Protein AF-A0A0A2MS26-F1 (afdb_monomer)

Radius of gyration: 11.59 Å; Cα contacts (8 Å, |Δi|>4): 29; chains: 1; bounding box: 26×24×33 Å

Solvent-accessible surface area (backbone atoms only — not comparable to full-atom values): 3767 Å² total; per-residue (Å²): 133,85,54,65,68,57,56,52,50,53,50,29,61,75,68,73,48,59,65,68,77,50,53,51,59,52,34,41,38,74,68,72,47,91,80,69,91,55,62,64,60,49,45,64,72,62,28,72,68,56,49,51,53,34,44,53,50,44,64,74,73,106

Mean predicted aligned error: 4.78 Å

Secondary structure (DSSP, 8-state):
---HHHHHHHHHHHTT--HHHHHHHHHHHHHS-S--S-HHHHHHHHHHHHHHHHHHHHHHT-

Structure (mmCIF, N/CA/C/O backbone):
data_AF-A0A0A2MS26-F1
#
_entry.id   AF-A0A0A2MS26-F1
#
loop_
_atom_site.group_PDB
_atom_site.id
_atom_site.type_symbol
_atom_site.label_atom_id
_atom_site.label_alt_id
_atom_site.label_comp_id
_atom_site.label_asym_id
_atom_site.label_entity_id
_atom_site.label_seq_id
_atom_site.pdbx_PDB_ins_code
_atom_site.Cartn_x
_atom_site.Cartn_y
_atom_site.Cartn_z
_atom_site.occupancy
_atom_site.B_iso_or_equiv
_atom_site.auth_seq_id
_atom_site.auth_comp_id
_atom_site.auth_asym_id
_atom_site.auth_atom_id
_atom_site.pdbx_PDB_model_num
ATOM 1 N N . MET A 1 1 ? -0.845 0.362 -21.167 1.00 53.38 1 MET A N 1
ATOM 2 C CA . MET A 1 1 ? -1.449 0.205 -19.827 1.00 53.38 1 MET A CA 1
ATOM 3 C C . MET A 1 1 ? -0.417 0.653 -18.817 1.00 53.38 1 MET A C 1
ATOM 5 O O . MET A 1 1 ? 0.726 0.231 -18.933 1.00 53.38 1 MET A O 1
ATOM 9 N N . VAL A 1 2 ? -0.767 1.567 -17.919 1.00 59.06 2 VAL A N 1
ATOM 10 C CA . VAL A 1 2 ? 0.168 2.024 -16.888 1.00 59.06 2 VAL A CA 1
ATOM 11 C C . VAL A 1 2 ? 0.021 1.085 -15.695 1.00 59.06 2 VAL A C 1
ATOM 13 O O . VAL A 1 2 ? -1.063 1.010 -15.127 1.00 59.06 2 VAL A O 1
ATOM 16 N N . ASN A 1 3 ? 1.077 0.344 -15.360 1.00 81.81 3 ASN A N 1
ATOM 17 C CA . ASN A 1 3 ? 1.072 -0.566 -14.218 1.00 81.81 3 ASN A CA 1
ATOM 18 C C . ASN A 1 3 ? 1.206 0.259 -12.926 1.00 81.81 3 ASN A C 1
ATOM 20 O O . ASN A 1 3 ? 2.126 1.072 -12.788 1.00 81.81 3 ASN A O 1
ATOM 24 N N . ILE A 1 4 ? 0.274 0.074 -11.990 1.00 83.25 4 ILE A N 1
ATOM 25 C CA . ILE A 1 4 ? 0.271 0.780 -10.706 1.00 83.25 4 ILE A CA 1
ATOM 26 C C . ILE A 1 4 ? 1.545 0.514 -9.894 1.00 83.25 4 ILE A C 1
ATOM 28 O O . ILE A 1 4 ? 2.034 1.412 -9.210 1.00 83.25 4 ILE A O 1
ATOM 32 N N . GLU A 1 5 ? 2.142 -0.667 -10.040 1.00 86.12 5 GLU A N 1
ATOM 33 C CA . GLU A 1 5 ? 3.439 -0.995 -9.457 1.00 86.12 5 GLU A CA 1
ATOM 34 C C . GLU A 1 5 ? 4.524 -0.028 -9.930 1.00 86.12 5 GLU A C 1
ATOM 36 O O . GLU A 1 5 ? 5.282 0.495 -9.113 1.00 86.12 5 GLU A O 1
ATOM 41 N N . THR A 1 6 ? 4.577 0.249 -11.235 1.00 89.25 6 THR A N 1
ATOM 42 C CA . THR A 1 6 ? 5.547 1.180 -11.819 1.00 89.25 6 THR A CA 1
ATOM 43 C C . THR A 1 6 ? 5.310 2.599 -11.316 1.00 89.25 6 THR A C 1
ATOM 45 O O . THR A 1 6 ? 6.252 3.235 -10.858 1.00 89.25 6 THR A O 1
ATOM 48 N N . ILE A 1 7 ? 4.057 3.075 -11.304 1.00 89.94 7 ILE A N 1
ATOM 49 C CA . ILE A 1 7 ? 3.730 4.426 -10.808 1.00 89.94 7 ILE A CA 1
ATOM 50 C C . ILE A 1 7 ? 4.176 4.597 -9.353 1.00 89.94 7 ILE A C 1
ATOM 52 O O . ILE A 1 7 ? 4.798 5.602 -9.005 1.00 89.94 7 ILE A O 1
ATOM 56 N N . VAL A 1 8 ? 3.850 3.626 -8.497 1.00 87.69 8 VAL A N 1
ATOM 57 C CA . VAL A 1 8 ? 4.169 3.697 -7.067 1.00 87.69 8 VAL A CA 1
ATOM 58 C C . VAL A 1 8 ? 5.679 3.612 -6.854 1.00 87.69 8 VAL A C 1
ATOM 60 O O . VAL A 1 8 ? 6.216 4.386 -6.062 1.00 87.69 8 VAL A O 1
ATOM 63 N N . LYS A 1 9 ? 6.383 2.731 -7.576 1.00 88.25 9 LYS A N 1
ATOM 64 C CA . LYS A 1 9 ? 7.851 2.643 -7.519 1.00 88.25 9 LYS A CA 1
ATOM 65 C C . LYS A 1 9 ? 8.524 3.934 -7.969 1.00 88.25 9 LYS A C 1
ATOM 67 O O . LYS A 1 9 ? 9.363 4.444 -7.233 1.00 88.25 9 LYS A O 1
ATOM 72 N N . ASP A 1 10 ? 8.103 4.509 -9.090 1.00 92.06 10 ASP A N 1
ATOM 73 C CA . ASP A 1 10 ? 8.660 5.763 -9.599 1.00 92.06 10 ASP A CA 1
ATOM 74 C C . ASP A 1 10 ? 8.413 6.924 -8.633 1.00 92.06 10 ASP A C 1
ATOM 76 O O . ASP A 1 10 ? 9.301 7.747 -8.401 1.00 92.06 10 ASP A O 1
ATOM 80 N N . TRP A 1 11 ? 7.219 6.997 -8.039 1.00 92.94 11 TRP A N 1
ATOM 81 C CA . TRP A 1 11 ? 6.913 7.996 -7.018 1.00 92.94 11 TRP A CA 1
ATOM 82 C C . TRP A 1 11 ? 7.792 7.813 -5.775 1.00 92.94 11 TRP A C 1
ATOM 84 O O . TRP A 1 11 ? 8.352 8.794 -5.292 1.00 92.94 11 TRP A O 1
ATOM 94 N N . MET A 1 12 ? 7.987 6.583 -5.290 1.00 92.00 12 MET A N 1
ATOM 95 C CA . MET A 1 12 ? 8.885 6.316 -4.159 1.00 92.00 12 MET A CA 1
ATOM 96 C C . MET A 1 12 ? 10.322 6.740 -4.461 1.00 92.00 12 MET A C 1
ATOM 98 O O . MET A 1 12 ? 10.934 7.416 -3.638 1.00 92.00 12 MET A O 1
ATOM 102 N N . THR A 1 13 ? 10.839 6.398 -5.644 1.00 92.12 13 THR A N 1
ATOM 103 C CA . THR A 1 13 ? 12.187 6.786 -6.077 1.00 92.12 13 THR A CA 1
ATOM 104 C C . THR A 1 13 ? 12.335 8.303 -6.150 1.00 92.12 13 THR A C 1
ATOM 106 O O . THR A 1 13 ? 13.316 8.835 -5.641 1.00 92.12 13 THR A O 1
ATOM 109 N N . LYS A 1 14 ? 11.347 9.017 -6.706 1.00 95.06 14 LYS A N 1
ATOM 110 C CA . LYS A 1 14 ? 11.352 10.490 -6.783 1.00 95.06 14 LYS A CA 1
ATOM 111 C C . LYS A 1 14 ? 11.314 11.179 -5.419 1.00 95.06 14 LYS A C 1
ATOM 113 O O . LYS A 1 14 ? 11.803 12.294 -5.305 1.00 95.06 14 LYS A O 1
ATOM 118 N N . ASN A 1 15 ? 10.713 10.540 -4.417 1.00 93.69 15 ASN A N 1
ATOM 119 C CA . ASN A 1 15 ? 10.616 11.072 -3.057 1.00 93.69 15 ASN A CA 1
ATOM 120 C C . ASN A 1 15 ? 11.696 10.500 -2.121 1.00 93.69 15 ASN A C 1
ATOM 122 O O . ASN A 1 15 ? 11.633 10.735 -0.917 1.00 93.69 15 ASN A O 1
ATOM 126 N N . GLU A 1 16 ? 12.650 9.721 -2.647 1.00 93.88 16 GLU A N 1
ATOM 127 C CA . GLU A 1 16 ? 13.720 9.072 -1.875 1.00 93.88 16 GLU A CA 1
ATOM 128 C C . GLU A 1 16 ? 13.193 8.205 -0.711 1.00 93.88 16 GLU A C 1
ATOM 130 O O . GLU A 1 16 ? 13.823 8.046 0.338 1.00 93.88 16 GLU A O 1
ATOM 135 N N . ILE A 1 17 ? 12.011 7.606 -0.893 1.00 92.31 17 ILE A N 1
ATOM 136 C CA . ILE A 1 17 ? 11.363 6.770 0.118 1.00 92.31 17 ILE A CA 1
ATOM 137 C C . ILE A 1 17 ? 11.747 5.308 -0.108 1.00 92.31 17 ILE A C 1
ATOM 139 O O . ILE A 1 17 ? 11.479 4.718 -1.153 1.00 92.31 17 ILE A O 1
ATOM 143 N N . GLY A 1 18 ? 12.335 4.690 0.917 1.00 89.50 18 GLY A N 1
ATOM 144 C CA . GLY A 1 18 ? 12.655 3.265 0.898 1.00 89.50 18 GLY A CA 1
ATOM 145 C C . GLY A 1 18 ? 11.408 2.386 0.752 1.00 89.50 18 GLY A C 1
ATOM 146 O O . GLY A 1 18 ? 10.414 2.576 1.453 1.00 89.50 18 GLY A O 1
ATOM 147 N N . LEU A 1 19 ? 11.498 1.362 -0.101 1.00 83.88 19 LEU A N 1
ATOM 148 C CA . LEU A 1 19 ? 10.388 0.482 -0.491 1.00 83.88 19 LEU A CA 1
ATOM 149 C C . LEU A 1 19 ? 9.629 -0.116 0.709 1.00 83.88 19 LEU A C 1
ATOM 151 O O . LEU A 1 19 ? 8.403 -0.191 0.704 1.00 83.88 19 LEU A O 1
ATOM 155 N N . GLY A 1 20 ? 10.352 -0.492 1.770 1.00 82.81 20 GLY A N 1
ATOM 156 C CA . GLY A 1 20 ? 9.770 -1.055 2.993 1.00 82.81 20 GLY A CA 1
ATOM 157 C C . GLY A 1 20 ? 8.845 -0.09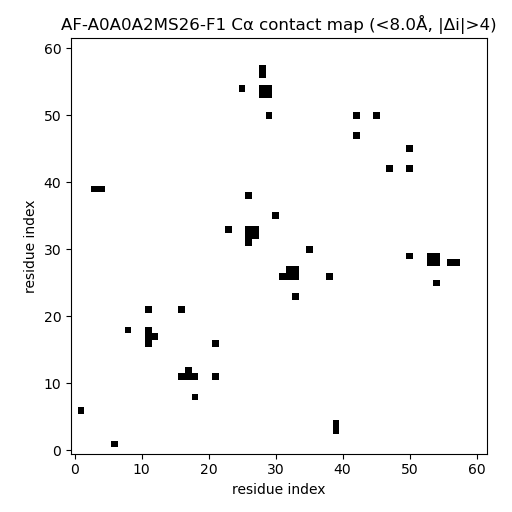5 3.748 1.00 82.81 20 GLY A C 1
ATOM 158 O O . GLY A 1 20 ? 7.870 -0.551 4.336 1.00 82.81 20 GLY A O 1
ATOM 159 N N . LYS A 1 21 ? 9.089 1.222 3.678 1.00 86.69 21 LYS A N 1
ATOM 160 C CA . LYS A 1 21 ? 8.271 2.237 4.364 1.00 86.69 21 LYS A CA 1
ATOM 161 C C . LYS A 1 21 ? 6.895 2.432 3.732 1.00 86.69 21 LYS A C 1
ATOM 163 O O . LYS A 1 21 ? 5.995 2.906 4.409 1.00 86.69 21 LYS A O 1
ATOM 168 N N . VAL A 1 22 ? 6.732 2.070 2.460 1.00 89.06 22 VAL A N 1
ATOM 169 C CA . VAL A 1 22 ? 5.454 2.186 1.740 1.00 89.06 22 VAL A CA 1
ATOM 170 C C . VAL A 1 22 ? 4.810 0.818 1.568 1.00 89.06 22 VAL A C 1
ATOM 172 O O . VAL A 1 22 ? 3.638 0.653 1.880 1.00 89.06 22 VAL A O 1
ATOM 175 N N . MET A 1 23 ? 5.565 -0.198 1.143 1.00 87.75 23 MET A N 1
ATOM 176 C CA . MET A 1 23 ? 4.999 -1.513 0.823 1.00 87.75 23 MET A CA 1
ATOM 177 C C . MET A 1 23 ? 4.451 -2.250 2.046 1.00 87.75 23 MET A C 1
ATOM 179 O O . MET A 1 23 ? 3.445 -2.943 1.925 1.00 87.75 23 MET A O 1
ATOM 183 N N . GLN A 1 24 ? 5.068 -2.108 3.223 1.00 86.81 24 GLN A N 1
ATOM 184 C CA . GLN A 1 24 ? 4.562 -2.746 4.445 1.00 86.81 24 GLN A CA 1
ATOM 185 C C . GLN A 1 24 ? 3.212 -2.169 4.903 1.00 86.81 24 GLN A C 1
ATOM 187 O O . GLN A 1 24 ? 2.262 -2.951 5.010 1.00 86.81 24 GLN A O 1
ATOM 192 N N . PRO A 1 25 ? 3.064 -0.845 5.129 1.00 88.12 25 PRO A N 1
ATOM 193 C CA . PRO A 1 25 ? 1.767 -0.282 5.496 1.00 88.12 25 PRO A CA 1
ATOM 194 C C . PRO A 1 25 ? 0.740 -0.430 4.372 1.00 88.12 25 PRO A C 1
ATOM 196 O O . PRO A 1 25 ? -0.428 -0.685 4.655 1.00 88.12 25 PRO A O 1
ATOM 199 N N . PHE A 1 26 ? 1.156 -0.365 3.102 1.00 88.81 26 PHE A N 1
ATOM 200 C CA . PHE A 1 26 ? 0.251 -0.583 1.974 1.00 88.81 26 PHE A CA 1
ATOM 201 C C . PHE A 1 26 ? -0.338 -2.003 1.972 1.00 88.81 26 PHE A C 1
ATOM 203 O O . PHE A 1 26 ? -1.552 -2.160 1.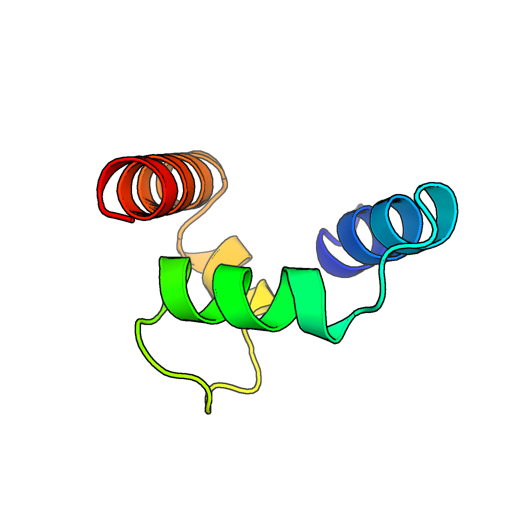855 1.00 88.81 26 PHE A O 1
ATOM 210 N N . ARG A 1 27 ? 0.484 -3.038 2.211 1.00 87.06 27 ARG A N 1
ATOM 211 C CA . ARG A 1 27 ? 0.005 -4.423 2.389 1.00 87.06 27 ARG A CA 1
ATOM 212 C C . ARG A 1 27 ? -0.940 -4.550 3.576 1.00 87.06 27 ARG A C 1
ATOM 214 O O . ARG A 1 27 ? -2.038 -5.076 3.424 1.00 87.06 27 ARG A O 1
ATOM 221 N N . LEU A 1 28 ? -0.545 -4.041 4.742 1.00 86.31 28 LEU A N 1
ATOM 222 C CA . LEU A 1 28 ? -1.375 -4.111 5.949 1.00 86.31 28 LEU A CA 1
ATOM 223 C C . LEU A 1 28 ? -2.745 -3.460 5.741 1.00 86.31 28 LEU A C 1
ATOM 225 O O . LEU A 1 28 ? -3.752 -4.029 6.153 1.00 86.31 28 LEU A O 1
ATOM 229 N N . SER A 1 29 ? -2.787 -2.328 5.039 1.00 88.88 29 SER A N 1
ATOM 230 C CA . SER A 1 29 ? -4.022 -1.583 4.769 1.00 88.88 29 SER A CA 1
ATOM 231 C C . SER A 1 29 ? -5.000 -2.344 3.869 1.00 88.88 29 SER A C 1
ATOM 233 O O . SER A 1 29 ? -6.205 -2.127 3.959 1.00 88.88 29 SER A O 1
ATOM 235 N N . LEU A 1 30 ? -4.504 -3.228 2.997 1.00 85.44 30 LEU A N 1
ATOM 236 C CA . LEU A 1 30 ? -5.321 -3.905 1.987 1.00 85.44 30 LEU A CA 1
ATOM 237 C C . LEU A 1 30 ? -5.706 -5.337 2.356 1.00 85.44 30 LEU A C 1
ATOM 239 O O . LEU A 1 30 ? -6.860 -5.721 2.148 1.00 85.44 30 LEU A O 1
ATOM 243 N N . VAL A 1 31 ? -4.762 -6.108 2.897 1.00 81.38 31 VAL A N 1
ATOM 244 C CA . VAL A 1 31 ? -4.923 -7.546 3.181 1.00 81.38 31 VAL A CA 1
ATOM 245 C C . VAL A 1 31 ? -4.827 -7.897 4.663 1.00 81.38 31 VAL A C 1
ATOM 247 O O . VAL A 1 31 ? -5.119 -9.030 5.030 1.00 81.38 31 VAL A O 1
ATOM 250 N N . GLY A 1 32 ? -4.404 -6.971 5.530 1.00 72.88 32 GLY A N 1
ATOM 251 C CA . GLY A 1 32 ? -4.231 -7.245 6.964 1.00 72.88 32 GLY A CA 1
ATOM 252 C C . GLY A 1 32 ? -3.132 -8.268 7.294 1.00 72.88 32 GLY A C 1
ATOM 253 O O . GLY A 1 32 ? -2.934 -8.599 8.459 1.00 72.88 32 GLY A O 1
ATOM 254 N N . ALA A 1 33 ? -2.394 -8.760 6.291 1.00 72.56 33 ALA A N 1
ATOM 255 C CA . ALA A 1 33 ? -1.329 -9.748 6.426 1.00 72.56 33 ALA A CA 1
ATOM 256 C C . ALA A 1 33 ? -0.129 -9.399 5.530 1.00 72.56 33 ALA A C 1
ATOM 258 O O . ALA A 1 33 ? -0.274 -8.864 4.435 1.00 72.56 33 ALA A O 1
ATOM 259 N N . LEU A 1 34 ? 1.086 -9.726 5.980 1.00 64.50 34 LEU A N 1
ATOM 260 C CA . LEU A 1 34 ? 2.333 -9.339 5.298 1.00 64.50 34 LEU A CA 1
ATOM 261 C C . LEU A 1 34 ? 2.814 -10.325 4.213 1.00 64.50 34 LEU A C 1
ATOM 263 O O . LEU A 1 34 ? 3.813 -10.044 3.549 1.00 64.50 34 LEU A O 1
ATOM 267 N N . LYS A 1 35 ? 2.152 -11.479 4.053 1.00 62.16 35 LYS A N 1
ATOM 268 C CA . LYS A 1 35 ? 2.687 -12.639 3.312 1.00 62.16 35 LYS A CA 1
ATOM 269 C C . LYS A 1 35 ? 2.218 -12.793 1.863 1.00 62.16 35 LYS A C 1
ATOM 271 O O . LYS A 1 35 ? 2.754 -13.653 1.177 1.00 62.16 35 LYS A O 1
ATOM 276 N N . GLU A 1 36 ? 1.274 -11.989 1.387 1.00 64.38 36 GLU A N 1
ATOM 277 C CA . GLU A 1 36 ? 0.729 -12.165 0.035 1.00 64.38 36 GLU A CA 1
ATOM 278 C C . GLU A 1 36 ? 1.677 -11.588 -1.041 1.00 64.38 36 GLU A C 1
ATOM 280 O O . GLU A 1 36 ? 1.998 -10.391 -0.997 1.00 64.38 36 GLU A O 1
ATOM 285 N N . PRO A 1 37 ? 2.153 -12.409 -2.002 1.00 66.44 37 PRO A N 1
ATOM 286 C CA . PRO A 1 37 ? 3.107 -11.977 -3.024 1.00 66.44 37 PRO A CA 1
ATOM 287 C C . PRO A 1 37 ? 2.478 -11.085 -4.109 1.00 66.44 37 PRO A C 1
ATOM 289 O O . PRO A 1 37 ? 3.206 -10.394 -4.818 1.00 66.44 37 PRO A O 1
ATOM 292 N N . HIS A 1 38 ? 1.146 -11.024 -4.178 1.00 77.56 38 HIS A N 1
ATOM 293 C CA . HIS A 1 38 ? 0.372 -10.450 -5.283 1.00 77.56 38 HIS A CA 1
ATOM 294 C C . HIS A 1 38 ? -0.396 -9.170 -4.903 1.00 77.56 38 HIS A C 1
ATOM 296 O O . HIS A 1 38 ? -1.566 -8.999 -5.228 1.00 77.56 38 HIS A O 1
ATOM 302 N N . LEU A 1 39 ? 0.250 -8.239 -4.187 1.00 83.69 39 LEU A N 1
ATOM 303 C CA . LEU A 1 39 ? -0.397 -7.000 -3.717 1.00 83.69 39 LEU A CA 1
ATOM 304 C C . LEU A 1 39 ? -1.072 -6.205 -4.845 1.00 83.69 39 LEU A C 1
ATOM 306 O O . LEU A 1 39 ? -2.184 -5.717 -4.671 1.00 83.69 39 LEU A O 1
ATOM 310 N N . PHE A 1 40 ? -0.393 -6.057 -5.982 1.00 84.56 40 PHE A N 1
ATOM 311 C CA . PHE A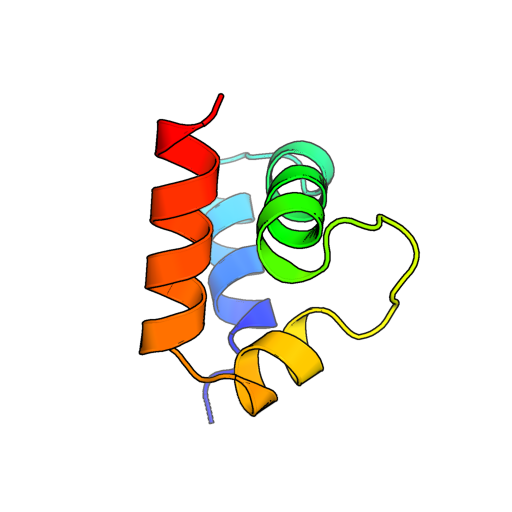 1 40 ? -0.906 -5.269 -7.101 1.00 84.56 40 PHE A CA 1
A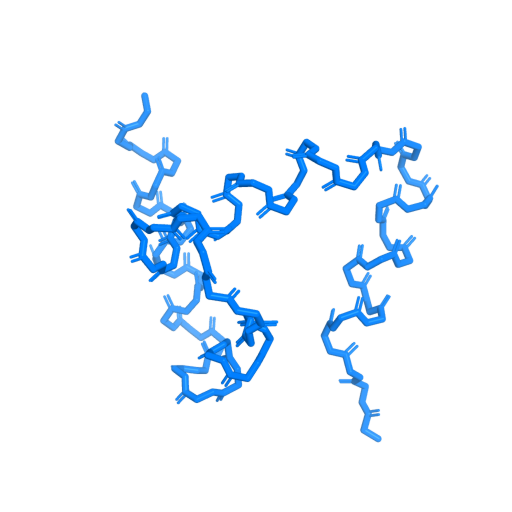TOM 312 C C . PHE A 1 40 ? -2.048 -5.973 -7.836 1.00 84.56 40 PHE A C 1
ATOM 314 O O . PHE A 1 40 ? -2.988 -5.293 -8.234 1.00 84.56 40 PHE A O 1
ATOM 321 N N . ASP A 1 41 ? -2.047 -7.307 -7.890 1.00 85.62 41 ASP A N 1
ATOM 322 C CA . ASP A 1 41 ? -3.170 -8.078 -8.438 1.00 85.62 41 ASP A CA 1
ATOM 323 C C . ASP A 1 41 ? -4.428 -7.897 -7.574 1.00 85.62 41 ASP A C 1
ATOM 325 O O . ASP A 1 41 ? -5.535 -7.761 -8.087 1.00 85.62 41 ASP A O 1
ATOM 329 N N . ILE A 1 42 ? -4.268 -7.804 -6.248 1.00 86.12 42 ILE A N 1
ATOM 330 C CA . ILE A 1 42 ? -5.378 -7.500 -5.333 1.00 86.12 42 ILE A CA 1
ATOM 331 C C . ILE A 1 42 ? -5.899 -6.083 -5.566 1.00 86.12 42 ILE A C 1
ATOM 333 O O . ILE A 1 42 ? -7.110 -5.884 -5.587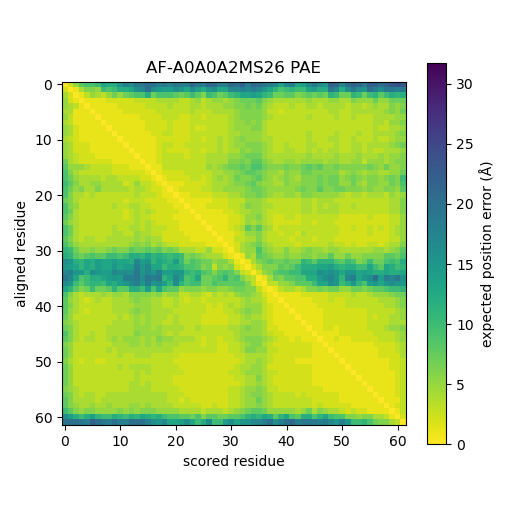 1.00 86.12 42 ILE A O 1
ATOM 337 N N . VAL A 1 43 ? -5.008 -5.107 -5.752 1.00 88.44 43 VAL A N 1
ATOM 338 C CA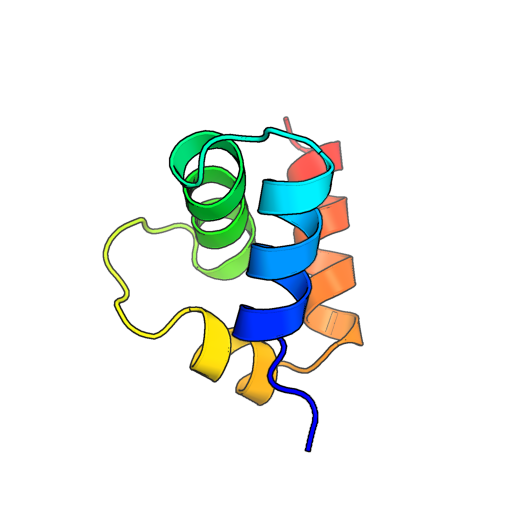 . VAL A 1 43 ? -5.388 -3.717 -6.052 1.00 88.44 43 VAL A CA 1
ATOM 339 C C . VAL A 1 43 ? -6.148 -3.622 -7.375 1.00 88.44 43 VAL A C 1
ATOM 341 O O . VAL A 1 43 ? -7.145 -2.904 -7.454 1.00 88.44 43 VAL A O 1
ATOM 344 N N . GLU A 1 44 ? -5.723 -4.365 -8.396 1.00 87.38 44 GLU A N 1
ATOM 345 C CA . GLU A 1 44 ? -6.454 -4.461 -9.662 1.00 87.38 44 GLU A CA 1
ATOM 346 C C . GLU A 1 44 ? -7.810 -5.155 -9.490 1.00 87.38 44 GLU A C 1
ATOM 348 O O . GLU A 1 44 ? -8.807 -4.676 -10.029 1.00 87.38 44 GLU A O 1
ATOM 353 N N . MET A 1 45 ? -7.878 -6.221 -8.688 1.00 87.94 45 MET A N 1
ATOM 354 C CA . MET A 1 45 ? -9.111 -6.969 -8.426 1.00 87.94 45 MET A CA 1
ATOM 355 C C . MET A 1 45 ? -10.159 -6.148 -7.659 1.00 87.94 45 MET A C 1
ATOM 357 O O . MET A 1 45 ? -11.336 -6.182 -8.013 1.00 87.94 45 MET A O 1
ATOM 361 N N . ILE A 1 46 ? -9.762 -5.429 -6.602 1.00 89.31 46 ILE A N 1
ATOM 362 C CA . ILE A 1 46 ? -10.689 -4.616 -5.787 1.00 89.31 46 ILE A CA 1
ATOM 363 C C . ILE A 1 46 ? -10.974 -3.245 -6.415 1.00 89.31 46 ILE A C 1
ATOM 365 O O . ILE A 1 46 ? -11.968 -2.602 -6.085 1.00 89.31 46 ILE A O 1
ATOM 369 N N . GLY A 1 47 ? -10.106 -2.787 -7.317 1.00 90.12 47 GLY A N 1
ATOM 370 C CA . GLY A 1 47 ? -10.235 -1.514 -8.006 1.00 90.12 47 GLY A CA 1
ATOM 371 C C . GLY A 1 47 ? -9.776 -0.300 -7.191 1.00 90.12 47 GLY A C 1
ATOM 372 O O . GLY A 1 47 ? -9.484 -0.346 -5.992 1.00 90.12 47 GLY A O 1
ATOM 373 N N . LYS A 1 48 ? -9.703 0.841 -7.885 1.00 89.88 48 LYS A N 1
ATOM 374 C CA . LYS A 1 48 ? -9.140 2.096 -7.362 1.00 89.88 48 LYS A CA 1
ATOM 375 C C . LYS A 1 48 ? -9.912 2.654 -6.163 1.00 89.88 48 LYS A C 1
ATOM 377 O O . LYS A 1 48 ? -9.287 3.092 -5.202 1.00 89.88 48 LYS A O 1
ATOM 382 N N . GLU A 1 49 ? -11.240 2.686 -6.229 1.00 94.44 49 GLU A N 1
ATOM 383 C 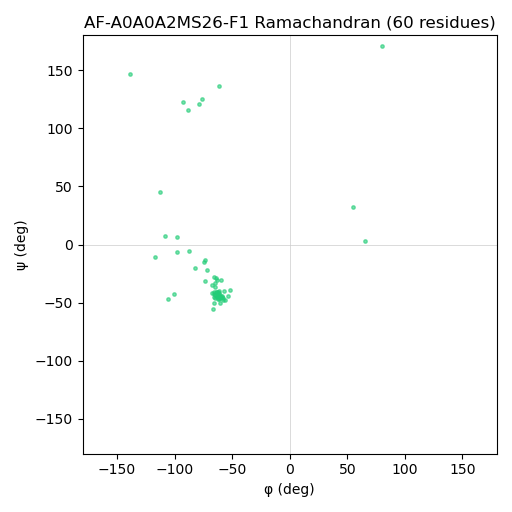CA . GLU A 1 49 ? -12.070 3.316 -5.191 1.00 94.44 49 GLU A CA 1
ATOM 384 C C . GLU A 1 49 ? -11.962 2.572 -3.859 1.00 94.44 49 GLU A C 1
ATOM 386 O O . GLU A 1 49 ? -11.615 3.179 -2.847 1.00 94.44 49 GLU A O 1
ATOM 391 N N . GLU A 1 50 ? -12.142 1.251 -3.876 1.00 93.06 50 GLU A N 1
ATOM 392 C CA . GLU A 1 50 ? -12.010 0.399 -2.690 1.00 93.06 50 GLU A CA 1
ATOM 393 C C . GLU A 1 50 ? -10.590 0.461 -2.107 1.00 93.06 50 GLU A C 1
ATOM 395 O O . GLU A 1 50 ? -10.414 0.563 -0.891 1.00 93.06 50 GLU A O 1
ATOM 400 N N . THR A 1 51 ? -9.567 0.486 -2.969 1.00 92.56 51 THR A N 1
ATOM 401 C CA . THR A 1 51 ? -8.172 0.685 -2.547 1.00 92.56 51 THR A CA 1
ATOM 402 C C . THR A 1 51 ? -8.013 1.984 -1.755 1.00 92.56 51 THR A C 1
ATOM 404 O O . THR A 1 51 ? -7.430 1.980 -0.671 1.00 92.56 51 THR A O 1
ATOM 407 N N . ILE A 1 52 ? -8.560 3.098 -2.253 1.00 93.31 52 ILE A N 1
ATOM 408 C CA . ILE A 1 52 ? -8.488 4.402 -1.576 1.00 93.31 52 ILE A CA 1
ATOM 409 C C . ILE A 1 52 ? -9.259 4.379 -0.250 1.00 93.31 52 ILE A C 1
ATOM 411 O O . ILE A 1 52 ? -8.737 4.863 0.755 1.00 93.31 52 ILE A O 1
ATOM 415 N N . VAL A 1 53 ? -10.462 3.795 -0.220 1.00 94.94 53 VAL A N 1
ATOM 416 C CA . VAL A 1 53 ? -11.281 3.683 1.001 1.00 94.94 53 VAL A CA 1
ATOM 417 C C . VAL A 1 53 ? -10.538 2.912 2.092 1.00 94.94 53 VAL A C 1
ATOM 419 O O . VAL A 1 53 ? -10.480 3.364 3.238 1.00 94.94 53 VAL A O 1
ATOM 422 N N . ARG A 1 54 ? -9.912 1.781 1.751 1.00 93.06 54 ARG A N 1
ATOM 423 C CA . ARG A 1 54 ? -9.124 0.984 2.704 1.00 93.06 54 ARG A CA 1
ATOM 424 C C . ARG A 1 54 ? -7.904 1.730 3.223 1.00 93.06 54 ARG A C 1
ATOM 426 O O . ARG A 1 54 ? -7.640 1.682 4.422 1.00 93.06 54 ARG A O 1
ATOM 433 N N . LEU A 1 55 ? -7.198 2.456 2.355 1.00 92.44 55 LEU A N 1
ATOM 434 C CA . LEU A 1 55 ? -6.066 3.291 2.765 1.00 92.44 55 LEU A CA 1
ATOM 435 C C . LEU A 1 55 ? -6.498 4.399 3.730 1.00 92.44 55 LEU A C 1
ATOM 437 O O . LEU A 1 55 ? -5.877 4.575 4.774 1.00 92.44 55 LEU A O 1
ATOM 441 N N . GLN A 1 56 ? -7.581 5.110 3.414 1.00 93.56 56 GLN A N 1
ATOM 442 C CA . GLN A 1 56 ? -8.150 6.144 4.285 1.00 93.56 56 GLN A CA 1
ATOM 443 C C . GLN A 1 56 ? -8.549 5.567 5.645 1.00 93.56 56 GLN A C 1
ATOM 445 O O . GLN A 1 56 ? -8.217 6.135 6.683 1.00 93.56 56 GLN A O 1
ATOM 450 N N . LYS A 1 57 ? -9.198 4.396 5.651 1.00 91.94 57 LYS A N 1
ATOM 451 C CA . LYS A 1 57 ? -9.548 3.692 6.886 1.00 91.94 57 LYS A CA 1
ATOM 452 C C . LYS A 1 57 ? -8.307 3.323 7.699 1.00 91.94 57 LYS A C 1
ATOM 454 O O . LYS A 1 57 ? -8.299 3.550 8.904 1.00 91.94 57 LYS A O 1
ATOM 459 N N . ALA A 1 58 ? -7.262 2.793 7.064 1.00 90.56 58 ALA A N 1
ATOM 460 C CA . ALA A 1 58 ? -6.015 2.464 7.747 1.00 90.56 58 ALA A CA 1
ATOM 461 C C . ALA A 1 58 ? -5.366 3.706 8.375 1.00 90.56 58 ALA A C 1
ATOM 463 O O . ALA A 1 58 ? -4.984 3.650 9.535 1.00 90.56 58 ALA A O 1
ATOM 464 N N . ILE A 1 59 ? -5.327 4.837 7.662 1.00 90.69 59 ILE A N 1
ATOM 465 C CA . ILE A 1 59 ? -4.814 6.116 8.185 1.00 90.69 59 ILE A CA 1
ATOM 466 C C . ILE A 1 59 ? -5.639 6.602 9.387 1.00 90.69 59 ILE A C 1
ATOM 468 O O . ILE A 1 59 ? -5.068 7.063 10.367 1.00 90.69 59 ILE A O 1
ATOM 472 N N . ALA A 1 60 ? -6.968 6.482 9.333 1.00 91.81 60 ALA A N 1
ATOM 473 C CA . ALA A 1 60 ? -7.862 6.931 10.404 1.00 91.81 60 ALA A CA 1
ATOM 474 C C . ALA A 1 60 ? -7.863 6.026 11.653 1.00 91.81 60 ALA A C 1
ATOM 476 O O . ALA A 1 60 ? -8.385 6.432 12.687 1.00 91.81 60 ALA A O 1
ATOM 477 N N . THR A 1 61 ? -7.334 4.801 11.552 1.00 80.25 61 THR A N 1
ATOM 478 C CA . THR A 1 61 ? -7.339 3.799 12.639 1.00 80.25 61 THR A CA 1
ATOM 479 C C . THR A 1 61 ? -5.939 3.584 13.247 1.00 80.25 61 THR A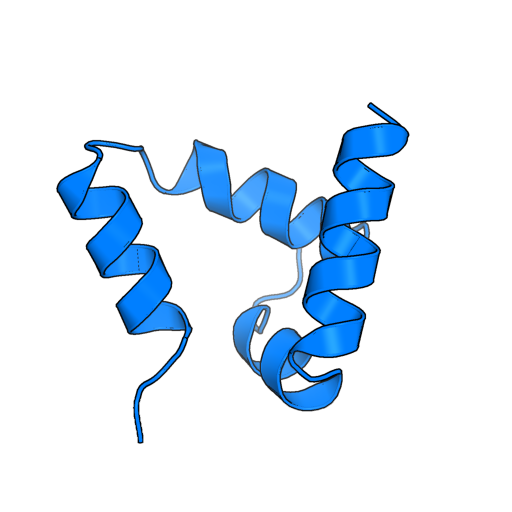 C 1
ATOM 481 O O . THR A 1 61 ? -5.756 2.654 14.031 1.00 80.25 61 THR A O 1
ATOM 484 N N . GLN A 1 62 ? -4.948 4.396 12.856 1.00 56.47 62 GLN A N 1
ATOM 485 C CA . GLN A 1 62 ? -3.580 4.401 13.402 1.00 56.47 62 GLN A CA 1
ATOM 486 C C . GLN A 1 62 ? -3.458 5.336 14.605 1.00 56.47 62 GLN A C 1
ATOM 488 O O . GLN A 1 62 ? -4.082 6.420 14.578 1.00 56.47 62 GLN A O 1
#

Sequence (62 aa):
MVNIETIVKDWMTKNEIGLGKVMQPFRLSLVGALKEPHLFDIVEMIGKEETIVRLQKAIATQ

InterPro domains:
  IPR008925 Aminoacyl-tRNA synthetase, class I, anticodon-binding superfamily [SSF48163] (3-59)
  IPR020751 Aminoacyl-tRNA synthetase, class I, anticodon-binding domain, subdomain 2 [G3DSA:1.10.10.350] (2-62)
  IPR045462 Aminoacyl-tRNA synthetase, class I, anticodon-binding [PF19269] (3-59)

Foldseek 3Di:
DDQPVVVVVVVCVVVVHDPCVCLQLLCCLQPVDDPDPPSSVSCVVCDDVVSVVSSVVSV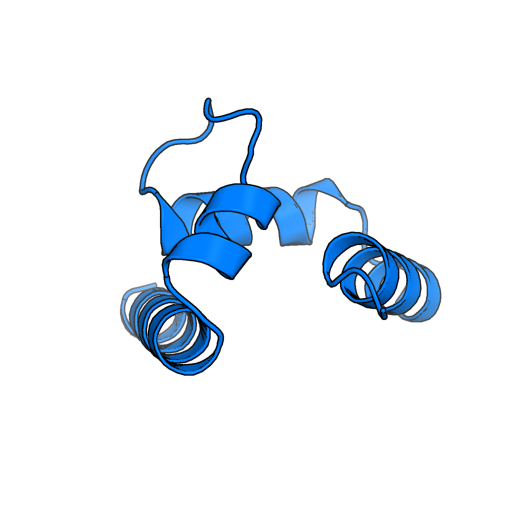VVD

Organism: NCBI:txid1107311

pLDDT: mean 85.13, std 9.93, range [53.38, 95.06]

Nearest PDB structures (foldseek):
  6b1z-assembly1_A  TM=9.224E-01  e=2.236E-02  Elizabethkingia anophelis
  7k86-assembly1_A  TM=8.406E-01  e=1.535E-01  Stenotrophomonas maltophilia K279a
  2o5r-assembly1_A  TM=8.584E-01  e=6.131E-01  Thermotoga maritima